Protein AF-A0A0C9W4B3-F1 (afdb_monomer)

Secondary structure (DSSP, 8-state):
-EE-SS-GGG----SS-B------PPEESTTS-EE-TTTT------PPPTT--SSEEEEEEEEEEGGGTTEEEEEEEEEE----SS------SS-B-TTTT---

InterPro domains:
  IPR005103 Auxiliary Activity family 9, catalytic domain [PF03443] (1-103)
  IPR049892 Auxiliary Activity family 9 [PTHR33353] (1-103)

Nearest PDB structures (foldseek):
  5tgc-assembly3_C  TM=1.964E-01  e=8.735E+00  Saccharomyces cerevisiae

Solvent-accessible surface area (backbone atoms only — not comparable to full-atom values): 7020 Å² total; per-residue (Å²): 58,27,74,47,97,63,63,59,90,82,53,92,68,76,51,71,48,36,24,86,81,77,82,85,73,70,49,66,53,93,83,77,43,79,44,60,89,71,68,88,65,91,79,88,87,81,75,79,70,88,49,57,49,84,47,40,29,44,38,68,49,75,53,79,47,73,94,52,72,90,53,80,51,74,51,77,44,84,46,78,57,80,82,73,99,57,94,32,78,58,77,78,73,70,55,34,29,73,83,72,67,63,83,129

Radius of gyration: 15.78 Å; Cα contacts (8 Å, |Δi|>4): 138; chains: 1; bounding box: 37×25×45 Å

Organism: Sphaerobolus stellatus (strain SS14) (NCBI:txid990650)

Structure (mmCIF, N/CA/C/O backbone):
data_AF-A0A0C9W4B3-F1
#
_entry.id   AF-A0A0C9W4B3-F1
#
loop_
_atom_site.group_PDB
_atom_site.id
_atom_site.type_symbol
_atom_site.label_atom_id
_atom_site.label_alt_id
_atom_site.label_comp_id
_atom_site.label_asym_id
_atom_site.label_entity_id
_atom_site.label_seq_id
_atom_site.pdbx_PDB_ins_code
_atom_site.Cartn_x
_atom_site.Cartn_y
_atom_site.Cartn_z
_atom_site.occupancy
_atom_site.B_iso_or_equiv
_atom_site.auth_seq_id
_atom_site.auth_comp_id
_atom_site.auth_asym_id
_atom_site.auth_atom_id
_atom_site.pdbx_PDB_model_num
ATOM 1 N N . MET A 1 1 ? -1.012 0.789 2.600 1.00 92.25 1 MET A N 1
ATOM 2 C CA . MET A 1 1 ? -1.838 0.215 3.683 1.00 92.25 1 MET A CA 1
ATOM 3 C C . MET A 1 1 ? -3.066 1.086 3.862 1.00 92.25 1 MET A C 1
ATOM 5 O O . MET A 1 1 ? -2.970 2.267 3.567 1.00 92.25 1 MET A O 1
ATOM 9 N N . ALA A 1 2 ? -4.179 0.533 4.336 1.00 93.44 2 ALA A N 1
ATOM 10 C CA . ALA A 1 2 ? -5.391 1.292 4.639 1.00 93.44 2 ALA A CA 1
ATOM 11 C C . ALA A 1 2 ? -5.998 0.819 5.962 1.00 93.44 2 ALA A C 1
ATOM 13 O O . ALA A 1 2 ? -6.082 -0.384 6.215 1.00 93.44 2 ALA A O 1
ATOM 14 N N . LYS A 1 3 ? -6.378 1.768 6.822 1.00 92.00 3 LYS A N 1
ATOM 15 C CA . LYS A 1 3 ? -7.040 1.497 8.105 1.00 92.00 3 LYS A CA 1
ATOM 16 C C . LYS A 1 3 ? -8.513 1.201 7.837 1.00 92.00 3 LYS A C 1
ATOM 18 O O . LYS A 1 3 ? -9.185 2.060 7.278 1.00 92.00 3 LYS A O 1
ATOM 23 N N . THR A 1 4 ? -9.021 0.043 8.260 1.00 89.75 4 THR A N 1
ATOM 24 C CA . THR A 1 4 ? -10.448 -0.267 8.060 1.00 89.75 4 THR A CA 1
ATOM 25 C C . THR A 1 4 ? -11.351 0.564 8.987 1.00 89.75 4 THR A C 1
ATOM 27 O O . THR A 1 4 ? -10.984 0.796 10.150 1.00 89.75 4 THR A O 1
ATOM 30 N N . PRO A 1 5 ? -12.542 0.994 8.524 1.00 90.19 5 PRO A N 1
ATOM 31 C CA . PRO A 1 5 ? -13.565 1.564 9.399 1.00 90.19 5 PRO A CA 1
ATOM 32 C C . PRO A 1 5 ? -14.201 0.520 10.338 1.00 90.19 5 PRO A C 1
ATOM 34 O O . PRO A 1 5 ? -14.685 0.888 11.410 1.00 90.19 5 PRO A O 1
ATOM 37 N N . GLY A 1 6 ? -14.172 -0.770 9.979 1.00 88.88 6 GLY A N 1
ATOM 38 C CA . GLY A 1 6 ? -14.890 -1.844 10.675 1.00 88.88 6 GLY A CA 1
ATOM 39 C C . GLY A 1 6 ? -14.158 -3.185 10.647 1.00 88.88 6 GLY A C 1
ATOM 40 O O . GLY A 1 6 ? -12.983 -3.261 10.992 1.00 88.88 6 GLY A O 1
ATOM 41 N N . ASN A 1 7 ? -14.856 -4.260 10.287 1.00 87.81 7 ASN A N 1
ATOM 42 C CA . ASN A 1 7 ? -14.216 -5.540 9.996 1.00 87.81 7 ASN A CA 1
ATOM 43 C C . ASN A 1 7 ? -13.590 -5.471 8.596 1.00 87.81 7 ASN A C 1
ATOM 45 O O . ASN A 1 7 ? -14.210 -4.995 7.649 1.00 87.81 7 ASN A O 1
ATOM 49 N N . VAL A 1 8 ? -12.343 -5.910 8.464 1.00 88.06 8 VAL A N 1
ATOM 50 C CA . VAL A 1 8 ? -11.597 -5.884 7.203 1.00 88.06 8 VAL A CA 1
ATOM 51 C C . VAL A 1 8 ? -12.191 -6.830 6.158 1.00 88.06 8 VAL A C 1
ATOM 53 O O . VAL A 1 8 ? -12.024 -6.581 4.974 1.00 88.06 8 VAL A O 1
ATOM 56 N N . ALA A 1 9 ? -12.902 -7.881 6.579 1.00 88.56 9 ALA A N 1
ATOM 57 C CA . ALA A 1 9 ? -13.545 -8.826 5.665 1.00 88.56 9 ALA A CA 1
ATOM 58 C C . ALA A 1 9 ? -14.729 -8.219 4.890 1.00 88.56 9 ALA A C 1
ATOM 60 O O . ALA A 1 9 ? -15.080 -8.728 3.830 1.00 88.56 9 ALA A O 1
ATOM 61 N N . ASP A 1 10 ? -15.314 -7.136 5.407 1.00 92.06 10 ASP A N 1
ATOM 62 C CA . ASP A 1 10 ? -16.539 -6.527 4.878 1.00 92.06 10 ASP A CA 1
ATOM 63 C C . ASP A 1 10 ? -16.257 -5.246 4.072 1.00 92.06 10 ASP A C 1
ATOM 65 O O . ASP A 1 10 ? -17.180 -4.509 3.726 1.00 92.06 10 ASP A O 1
ATOM 69 N N . TRP A 1 11 ? -14.984 -4.937 3.803 1.00 90.81 11 TRP A N 1
ATOM 70 C CA . TRP A 1 11 ? -14.573 -3.691 3.161 1.00 90.81 11 TRP A CA 1
ATOM 71 C C . TRP A 1 11 ? -13.568 -3.925 2.034 1.00 90.81 11 TRP A C 1
ATOM 73 O O . TRP A 1 11 ? -12.587 -4.648 2.191 1.00 90.81 11 TRP A O 1
ATOM 83 N N . ASP A 1 12 ? -13.798 -3.264 0.903 1.00 90.56 12 ASP A N 1
ATOM 84 C CA . ASP A 1 12 ? -13.012 -3.385 -0.328 1.00 90.56 12 ASP A CA 1
ATOM 85 C C . ASP A 1 12 ? -11.822 -2.415 -0.410 1.00 90.56 12 ASP A C 1
ATOM 87 O O . ASP A 1 12 ? -10.972 -2.542 -1.293 1.00 90.56 12 ASP A O 1
ATOM 91 N N . GLY A 1 13 ? -11.728 -1.464 0.522 1.00 91.25 13 GLY A N 1
ATOM 92 C CA . GLY A 1 13 ? -10.689 -0.440 0.510 1.00 91.25 13 GLY A CA 1
ATOM 93 C C . GLY A 1 13 ? -11.019 0.795 -0.331 1.00 91.25 13 GLY A C 1
ATOM 94 O O . GLY A 1 13 ? -10.092 1.521 -0.684 1.00 91.25 13 GLY A O 1
ATOM 95 N N . SER A 1 14 ? -12.288 1.039 -0.661 1.00 93.25 14 SER A N 1
ATOM 96 C CA . SER A 1 14 ? -12.752 2.268 -1.329 1.00 93.25 14 SER A CA 1
ATOM 97 C C . SER A 1 14 ? -12.476 3.554 -0.523 1.00 93.25 14 SER A C 1
ATOM 99 O O . SER A 1 14 ? -12.435 3.533 0.716 1.00 93.25 14 SER A O 1
ATOM 101 N N . GLY A 1 15 ? -12.300 4.679 -1.231 1.00 93.38 15 GLY A N 1
ATOM 102 C CA . GLY A 1 15 ? -12.041 6.016 -0.683 1.00 93.38 15 GLY A CA 1
ATOM 103 C C . GLY A 1 15 ? -10.564 6.406 -0.523 1.00 93.38 15 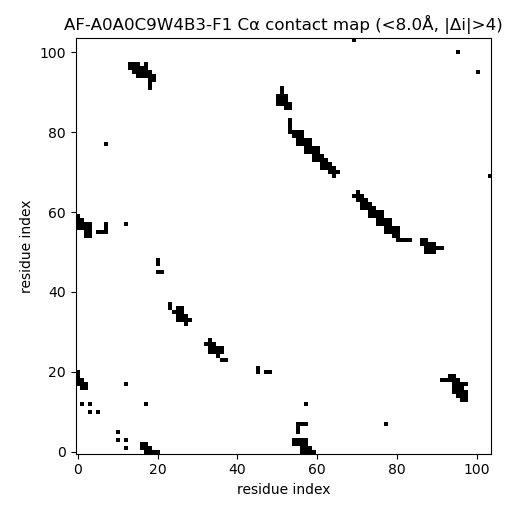GLY A C 1
ATOM 104 O O . GLY A 1 15 ? -9.645 5.609 -0.720 1.00 93.38 15 GLY A O 1
ATOM 105 N N . ASP A 1 16 ? -10.332 7.652 -0.094 1.00 94.88 16 ASP A N 1
ATOM 106 C CA . ASP A 1 16 ? -9.004 8.233 0.177 1.00 94.88 16 ASP A CA 1
ATOM 107 C C . ASP A 1 16 ? -8.399 7.721 1.494 1.00 94.88 16 ASP A C 1
ATOM 109 O O . ASP A 1 16 ? -8.272 8.427 2.502 1.00 94.88 16 ASP A O 1
ATOM 113 N N . VAL A 1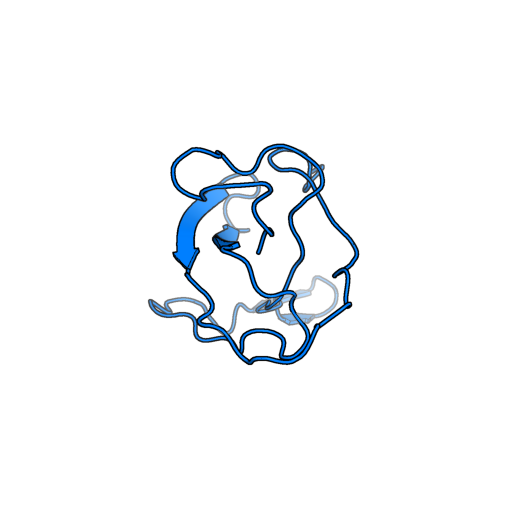 17 ? -8.043 6.440 1.512 1.00 94.38 17 VAL A N 1
ATOM 114 C CA . VAL A 1 17 ? -7.658 5.712 2.734 1.00 94.38 17 VAL A CA 1
ATOM 115 C C . VAL A 1 17 ? -6.269 5.091 2.667 1.00 94.38 17 VAL A C 1
ATOM 117 O O . VAL A 1 17 ? -5.727 4.682 3.703 1.00 94.38 17 VAL A O 1
ATOM 120 N N . TRP A 1 18 ? -5.686 4.995 1.473 1.00 94.38 18 TRP A N 1
ATOM 121 C CA . TRP A 1 18 ? -4.432 4.290 1.261 1.00 94.38 18 TRP A CA 1
ATOM 122 C C . TRP A 1 18 ? -3.242 5.203 1.493 1.00 94.38 18 TRP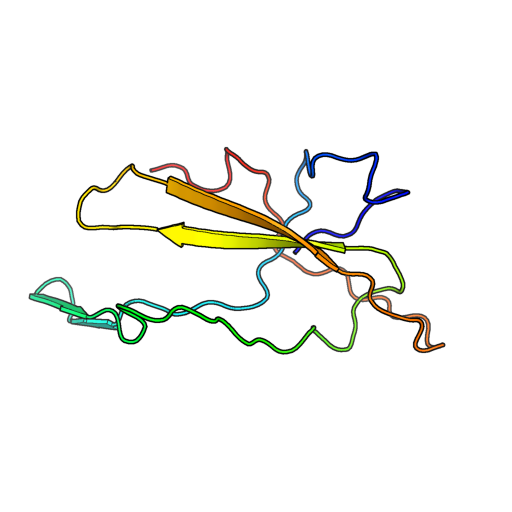 A C 1
ATOM 124 O O . TRP A 1 18 ? -3.077 6.210 0.820 1.00 94.38 18 TRP A O 1
ATOM 134 N N . PHE A 1 19 ? -2.355 4.801 2.395 1.00 94.62 19 PHE A N 1
ATOM 135 C CA . PHE A 1 19 ? -1.082 5.468 2.644 1.00 94.62 19 PHE A CA 1
ATOM 136 C C . PHE A 1 19 ? 0.089 4.531 2.330 1.00 94.62 19 PHE A C 1
ATOM 138 O O . PHE A 1 19 ? 0.032 3.313 2.562 1.00 94.62 19 PHE A O 1
ATOM 145 N N . LYS A 1 20 ? 1.174 5.088 1.791 1.00 93.38 20 LYS A N 1
ATOM 146 C CA . LYS A 1 20 ? 2.395 4.344 1.453 1.00 93.38 20 LYS A CA 1
ATOM 147 C C . LYS A 1 20 ? 3.212 4.068 2.719 1.00 93.38 20 LYS A C 1
ATOM 149 O O . LYS A 1 20 ? 3.329 4.925 3.586 1.00 93.38 20 LYS A O 1
ATOM 154 N N . VAL A 1 21 ? 3.776 2.865 2.824 1.00 92.94 21 VAL A N 1
ATOM 155 C CA . VAL A 1 21 ? 4.641 2.464 3.957 1.00 92.94 21 VAL A CA 1
ATOM 156 C C . VAL A 1 21 ? 6.005 1.943 3.523 1.00 92.94 21 VAL A C 1
ATOM 158 O O . VAL A 1 21 ? 6.923 1.875 4.332 1.00 92.94 21 VAL A O 1
ATOM 161 N N . HIS A 1 22 ? 6.138 1.560 2.256 1.00 92.81 22 HIS A N 1
ATOM 162 C CA . HIS A 1 22 ? 7.363 1.027 1.689 1.00 92.81 22 HIS A CA 1
ATOM 163 C C . HIS A 1 22 ? 7.347 1.207 0.170 1.00 92.81 22 HIS A C 1
ATOM 165 O O . HIS A 1 22 ? 6.275 1.180 -0.440 1.00 92.81 22 HIS A O 1
ATOM 171 N N . GLU A 1 23 ? 8.523 1.394 -0.421 1.00 92.62 23 GLU A N 1
ATOM 172 C CA . GLU A 1 23 ? 8.722 1.533 -1.860 1.00 92.62 23 GLU A CA 1
ATOM 173 C C . GLU A 1 23 ? 10.144 1.122 -2.225 1.00 92.62 23 GLU A C 1
ATOM 175 O O . GLU A 1 23 ? 11.098 1.485 -1.537 1.00 92.62 23 GLU A O 1
ATOM 180 N N . PHE A 1 24 ? 10.262 0.412 -3.343 1.00 90.31 24 PHE A N 1
ATOM 181 C CA . PHE A 1 24 ? 11.528 0.178 -4.015 1.00 90.31 24 PHE A CA 1
ATOM 182 C C . PHE A 1 24 ? 11.605 1.101 -5.229 1.00 90.31 24 PHE A C 1
ATOM 184 O O . PHE A 1 24 ? 10.919 0.850 -6.225 1.00 90.31 24 PHE A O 1
ATOM 191 N N . PRO A 1 25 ? 12.378 2.194 -5.154 1.00 88.81 25 PRO A N 1
ATOM 192 C CA . PRO A 1 25 ? 12.455 3.135 -6.253 1.00 88.81 25 PRO A CA 1
ATOM 193 C C . PRO A 1 25 ? 13.257 2.542 -7.412 1.00 88.81 25 PRO A C 1
ATOM 195 O O . PRO A 1 25 ? 14.193 1.761 -7.233 1.00 88.81 25 PRO A O 1
ATOM 198 N N . THR A 1 26 ? 12.917 2.975 -8.622 1.00 87.94 26 THR A N 1
ATOM 199 C CA . THR A 1 26 ? 13.773 2.747 -9.790 1.00 87.94 26 THR A CA 1
ATOM 200 C C . THR A 1 26 ? 15.005 3.639 -9.679 1.00 87.94 26 THR A C 1
ATOM 202 O O . THR A 1 26 ? 14.894 4.819 -9.339 1.00 87.94 26 THR A O 1
ATOM 205 N N . ILE A 1 27 ? 16.181 3.107 -10.002 1.00 90.81 27 ILE A N 1
ATOM 206 C CA . ILE A 1 27 ? 17.391 3.916 -10.142 1.00 90.81 27 ILE A CA 1
ATOM 207 C C . ILE A 1 27 ? 17.384 4.497 -11.551 1.00 90.81 27 ILE A C 1
ATOM 209 O O . ILE A 1 27 ? 17.383 3.757 -12.535 1.00 90.81 27 ILE A O 1
ATOM 213 N N . THR A 1 28 ? 17.375 5.824 -11.648 1.00 90.25 28 THR A N 1
ATOM 214 C CA . THR A 1 28 ? 17.377 6.535 -12.930 1.00 90.25 28 THR A CA 1
ATOM 215 C C . THR A 1 28 ? 18.666 7.330 -13.089 1.00 90.25 28 THR A C 1
ATOM 217 O O . THR A 1 28 ? 19.166 7.917 -12.129 1.00 90.25 28 THR A O 1
ATOM 220 N N . ASN A 1 29 ? 19.200 7.386 -14.308 1.00 88.94 29 ASN A N 1
ATOM 221 C CA . ASN A 1 29 ? 20.312 8.275 -14.642 1.00 88.94 29 ASN A CA 1
ATOM 222 C C . ASN A 1 29 ? 19.850 9.374 -15.601 1.00 88.94 29 ASN A C 1
ATOM 224 O O . ASN A 1 29 ? 20.174 9.345 -16.788 1.00 88.94 29 ASN A O 1
ATOM 228 N N . ARG A 1 30 ? 19.033 10.313 -15.107 1.00 87.50 30 ARG A N 1
ATOM 229 C CA . ARG A 1 30 ? 18.519 11.460 -15.888 1.00 87.50 30 ARG A CA 1
ATOM 230 C C . ARG A 1 30 ? 17.964 11.069 -17.273 1.00 87.50 30 ARG A C 1
ATOM 232 O O . ARG A 1 30 ? 18.198 11.759 -18.257 1.00 87.50 30 ARG A O 1
ATOM 239 N N . GLY A 1 31 ? 17.275 9.929 -17.356 1.00 80.31 31 GLY A N 1
ATOM 240 C CA . GLY A 1 31 ? 16.686 9.414 -18.599 1.00 80.31 31 GLY A CA 1
ATOM 241 C C . GLY A 1 31 ? 17.625 8.615 -19.513 1.00 80.31 31 GLY A C 1
ATOM 242 O O . GLY A 1 31 ? 17.157 8.053 -20.494 1.00 80.31 31 GLY A O 1
ATOM 243 N N . SER A 1 32 ? 18.919 8.502 -19.196 1.00 87.88 32 SER A N 1
ATOM 244 C CA . SER A 1 32 ? 19.864 7.687 -19.982 1.00 87.88 32 SER A CA 1
ATOM 245 C C . SER A 1 32 ? 19.806 6.192 -19.657 1.00 87.88 32 SER A C 1
ATOM 247 O O . SER A 1 32 ? 20.124 5.361 -20.503 1.00 87.88 32 SER A O 1
ATOM 249 N N . SER A 1 33 ? 19.394 5.834 -18.439 1.00 87.38 33 SER A N 1
ATOM 250 C CA . SER A 1 33 ? 19.182 4.446 -18.034 1.00 87.38 33 SER A CA 1
ATOM 251 C C . SER A 1 33 ? 18.169 4.328 -16.898 1.00 87.38 33 SER A C 1
ATOM 253 O O . SER A 1 33 ? 17.963 5.267 -16.118 1.00 87.38 33 SER A O 1
ATOM 255 N N . LEU A 1 34 ? 17.554 3.146 -16.824 1.00 87.38 34 LEU A N 1
ATOM 256 C CA . LEU A 1 34 ? 16.689 2.690 -15.743 1.00 87.38 34 LEU A CA 1
ATOM 257 C C . LEU A 1 34 ? 17.230 1.356 -15.225 1.00 87.38 34 LEU A C 1
ATOM 259 O O . LEU A 1 34 ? 17.524 0.460 -16.015 1.00 87.38 34 LEU A O 1
ATOM 263 N N . SER A 1 35 ? 17.346 1.221 -13.908 1.00 88.81 35 SER A N 1
ATOM 264 C CA . SER A 1 35 ? 17.662 -0.043 -13.244 1.00 88.81 35 SER A CA 1
ATOM 265 C C . SER A 1 35 ? 16.653 -0.307 -12.134 1.00 88.81 35 SER A C 1
ATOM 267 O O . SER A 1 35 ? 16.281 0.604 -11.392 1.00 88.81 35 SER A O 1
ATOM 269 N N . PHE A 1 36 ? 16.214 -1.560 -12.030 1.00 88.56 36 PHE A N 1
ATOM 270 C CA . PHE A 1 36 ? 15.234 -2.031 -11.057 1.00 88.56 36 PHE A CA 1
ATOM 271 C C . PHE A 1 36 ? 15.934 -3.024 -10.121 1.00 88.56 36 PHE A C 1
ATOM 273 O O . PHE A 1 36 ? 16.002 -4.209 -10.447 1.00 88.56 36 PHE A O 1
ATOM 280 N N . PRO A 1 37 ? 16.482 -2.571 -8.978 1.00 88.19 37 PRO A N 1
ATOM 281 C CA . PRO A 1 37 ? 17.284 -3.422 -8.090 1.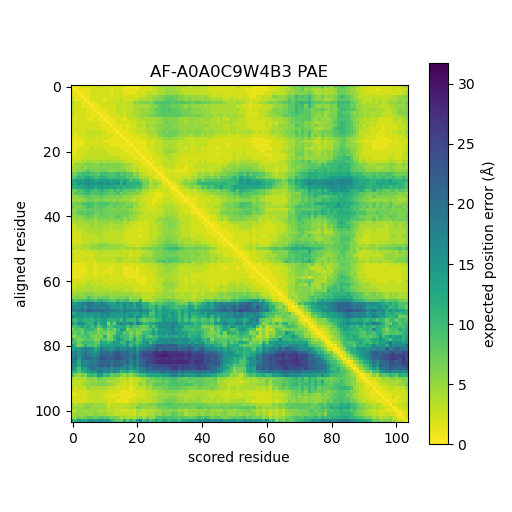00 88.19 37 PRO A CA 1
ATOM 282 C C . PRO A 1 37 ? 16.546 -4.672 -7.605 1.00 88.19 37 PRO A C 1
ATOM 284 O O . PRO A 1 37 ? 17.151 -5.716 -7.401 1.00 88.19 37 PRO A O 1
ATOM 287 N N . GLU A 1 38 ? 15.226 -4.566 -7.481 1.00 86.31 38 GLU A N 1
ATOM 288 C CA . GLU A 1 38 ? 14.344 -5.631 -7.009 1.00 86.31 38 GLU A CA 1
ATOM 289 C C . GLU A 1 38 ? 13.744 -6.471 -8.148 1.00 86.31 38 GLU A C 1
ATOM 291 O O . GLU A 1 38 ? 12.733 -7.157 -7.982 1.00 86.31 38 GLU A O 1
ATOM 296 N N . GLN A 1 39 ? 14.315 -6.413 -9.350 1.00 85.25 39 GLN A N 1
ATOM 297 C CA . GLN A 1 39 ? 13.851 -7.258 -10.442 1.00 85.25 39 GLN A CA 1
ATOM 298 C C . GLN A 1 39 ? 14.063 -8.740 -10.098 1.00 85.25 39 GLN A C 1
ATOM 300 O O . GLN A 1 39 ? 15.161 -9.174 -9.769 1.00 85.25 39 GLN A O 1
ATOM 305 N N . GLY A 1 40 ? 12.995 -9.535 -10.212 1.00 84.62 40 GLY A N 1
ATOM 306 C CA . GLY A 1 40 ? 13.042 -10.980 -9.972 1.00 84.62 40 GLY A CA 1
ATOM 307 C C . GLY A 1 40 ? 12.860 -11.405 -8.513 1.00 84.62 40 GLY A C 1
ATOM 308 O O . GLY A 1 40 ? 12.890 -12.605 -8.238 1.00 84.62 40 GLY A O 1
ATOM 309 N N . ILE A 1 41 ? 12.614 -10.478 -7.579 1.00 87.88 41 ILE A N 1
ATOM 310 C CA . ILE A 1 41 ? 12.264 -10.869 -6.210 1.00 87.88 41 ILE A CA 1
ATOM 311 C C . ILE A 1 41 ? 10.882 -11.525 -6.157 1.00 87.88 41 ILE A C 1
ATOM 313 O O . ILE A 1 41 ? 9.955 -11.166 -6.884 1.00 87.88 41 ILE A O 1
ATOM 317 N N . ASN A 1 42 ? 10.721 -12.467 -5.234 1.00 87.00 42 ASN A N 1
ATOM 318 C CA . ASN A 1 42 ? 9.449 -13.137 -4.960 1.00 87.00 42 ASN A CA 1
ATOM 319 C C . ASN A 1 42 ? 8.888 -12.815 -3.564 1.00 87.00 42 ASN A C 1
ATOM 321 O O . ASN A 1 42 ? 7.810 -13.295 -3.211 1.00 87.00 42 ASN A O 1
ATOM 325 N N . ARG A 1 43 ? 9.601 -12.008 -2.770 1.00 87.56 43 ARG A N 1
ATOM 326 C CA . ARG A 1 43 ? 9.227 -11.650 -1.401 1.00 87.56 43 ARG A CA 1
ATOM 327 C C . ARG A 1 43 ? 9.576 -10.198 -1.108 1.00 87.56 43 ARG A C 1
ATOM 329 O O . ARG A 1 43 ? 10.697 -9.778 -1.357 1.00 87.56 43 ARG A O 1
ATOM 336 N N . VAL A 1 44 ? 8.631 -9.484 -0.504 1.00 87.88 44 VAL A N 1
ATOM 337 C CA . VAL A 1 44 ? 8.819 -8.127 0.019 1.00 87.88 44 VAL A CA 1
ATOM 338 C C . VAL A 1 44 ? 8.697 -8.170 1.536 1.00 87.88 44 VAL A C 1
ATOM 340 O O . VAL A 1 44 ? 7.745 -8.748 2.062 1.00 87.88 44 VAL A O 1
ATOM 343 N N . THR A 1 45 ? 9.646 -7.544 2.227 1.00 91.06 45 THR A N 1
ATOM 344 C CA . THR A 1 45 ? 9.635 -7.385 3.684 1.00 91.06 45 THR A CA 1
ATOM 345 C C . THR A 1 45 ? 9.660 -5.899 4.001 1.00 91.06 45 THR A C 1
ATOM 347 O O . THR A 1 45 ? 10.498 -5.173 3.479 1.00 91.06 45 THR A O 1
ATOM 350 N N . PHE A 1 46 ? 8.767 -5.446 4.875 1.00 89.88 46 PHE A N 1
ATOM 351 C CA . PHE A 1 46 ? 8.745 -4.069 5.353 1.00 89.88 46 PHE A CA 1
ATOM 352 C C . PHE A 1 46 ? 8.378 -4.033 6.835 1.00 89.88 46 PHE A C 1
ATOM 354 O O . PHE A 1 46 ? 7.757 -4.957 7.362 1.00 89.88 46 PHE A O 1
ATOM 361 N N . THR A 1 47 ? 8.751 -2.947 7.503 1.00 90.25 47 THR A N 1
ATOM 362 C CA . THR A 1 47 ? 8.412 -2.717 8.908 1.00 90.25 47 THR A CA 1
ATOM 363 C C . THR A 1 47 ? 7.082 -1.982 8.997 1.00 90.25 47 THR A C 1
ATOM 365 O O . THR A 1 47 ? 6.896 -0.946 8.358 1.00 90.25 47 THR A O 1
ATOM 368 N N . ILE A 1 48 ? 6.157 -2.495 9.808 1.00 87.00 48 ILE A N 1
ATOM 369 C CA . ILE A 1 48 ? 4.899 -1.798 10.094 1.00 87.00 48 ILE A CA 1
ATOM 370 C C . ILE A 1 48 ? 5.225 -0.497 10.847 1.00 87.00 48 ILE A C 1
ATOM 372 O O . ILE A 1 48 ? 5.949 -0.555 11.847 1.00 87.00 48 ILE A O 1
ATOM 376 N N . PRO A 1 49 ? 4.713 0.673 10.410 1.00 87.00 49 PRO A N 1
ATOM 377 C CA . PRO A 1 49 ? 4.966 1.925 11.107 1.00 87.00 49 PRO A CA 1
ATOM 378 C C . PRO A 1 49 ? 4.540 1.823 12.578 1.00 87.00 49 PRO A C 1
ATOM 380 O O . PRO A 1 49 ? 3.410 1.422 12.867 1.00 87.00 49 PRO A O 1
ATOM 383 N N . PRO A 1 50 ? 5.410 2.197 13.531 1.00 81.81 50 PRO A N 1
ATOM 384 C CA . PRO A 1 50 ? 5.182 1.883 14.933 1.00 81.81 50 PRO A CA 1
ATOM 385 C C . PRO A 1 50 ? 3.972 2.617 15.506 1.00 81.81 50 PRO A C 1
ATOM 387 O O . PRO A 1 50 ? 3.371 2.110 16.434 1.00 81.81 50 PRO A O 1
ATOM 390 N N . ASN A 1 51 ? 3.590 3.787 14.983 1.00 82.81 51 ASN A N 1
ATOM 391 C CA . ASN A 1 51 ? 2.553 4.649 15.565 1.00 82.81 51 ASN A CA 1
ATOM 392 C C . ASN A 1 51 ? 1.160 4.496 14.936 1.00 82.81 51 ASN A C 1
ATOM 394 O O . ASN A 1 51 ? 0.313 5.370 15.120 1.00 82.81 51 ASN A O 1
ATOM 398 N N . LEU A 1 52 ? 0.897 3.396 14.229 1.00 85.56 52 LEU A N 1
ATOM 399 C CA . LEU A 1 52 ? -0.436 3.143 13.688 1.00 85.56 52 LEU A CA 1
ATOM 400 C C . LEU A 1 52 ? -1.472 2.919 14.806 1.00 85.56 52 LEU A C 1
ATOM 402 O O . LEU A 1 52 ? -1.163 2.243 15.786 1.00 85.56 52 LEU A O 1
ATOM 406 N N . PRO A 1 53 ? -2.691 3.476 14.679 1.00 84.44 53 PRO A N 1
ATOM 407 C CA . PRO A 1 53 ? -3.798 3.164 15.578 1.00 84.44 53 PRO A CA 1
ATOM 408 C C . PRO A 1 53 ? -4.110 1.661 15.628 1.00 84.44 53 PRO A C 1
ATOM 410 O O . PRO A 1 53 ? -4.075 0.989 14.601 1.00 84.44 53 PRO A O 1
ATOM 413 N N . ASP A 1 54 ? -4.519 1.149 16.788 1.00 83.69 54 ASP A N 1
ATOM 414 C CA . ASP A 1 54 ? -4.923 -0.257 16.926 1.00 83.69 54 ASP A CA 1
ATOM 415 C C . ASP A 1 54 ? -6.218 -0.534 16.135 1.00 83.69 54 ASP A C 1
ATOM 417 O O . ASP A 1 54 ? -7.316 -0.139 16.544 1.00 83.69 54 ASP A O 1
ATOM 421 N N . ARG A 1 55 ? -6.082 -1.174 14.965 1.00 84.88 55 ARG A N 1
ATOM 422 C CA . ARG A 1 55 ? -7.156 -1.581 14.037 1.00 84.88 55 ARG A CA 1
ATOM 423 C C . ARG A 1 55 ? -6.686 -2.713 13.118 1.00 84.88 55 ARG A C 1
ATOM 425 O O . ARG A 1 55 ? -5.513 -3.076 13.095 1.00 84.88 55 ARG A O 1
ATOM 432 N N . GLN A 1 56 ? -7.617 -3.254 12.334 1.00 89.25 56 GLN A N 1
ATOM 433 C CA . GLN A 1 56 ? -7.280 -4.101 11.192 1.00 89.25 56 GLN A CA 1
ATOM 434 C C . GLN A 1 56 ? -6.853 -3.229 9.998 1.00 89.25 56 GLN A C 1
ATOM 436 O O . GLN A 1 56 ? -7.261 -2.068 9.876 1.00 89.25 56 GLN A O 1
ATOM 441 N N . TYR A 1 57 ? -6.011 -3.775 9.125 1.00 91.75 57 TYR A N 1
ATOM 442 C CA . TYR A 1 57 ? -5.498 -3.044 7.973 1.00 91.75 57 TYR A CA 1
ATOM 443 C C . TYR A 1 57 ? -5.540 -3.900 6.710 1.00 91.75 57 TYR A C 1
ATOM 445 O O . TYR A 1 57 ? -5.205 -5.088 6.729 1.00 91.75 57 TYR A O 1
ATOM 453 N N . LEU A 1 58 ? -5.876 -3.259 5.592 1.00 93.12 58 LEU A N 1
ATOM 454 C CA . LEU A 1 58 ? -5.583 -3.788 4.266 1.00 93.12 58 LEU A CA 1
ATOM 455 C C . LEU A 1 58 ? -4.152 -3.424 3.873 1.00 93.12 58 LEU A C 1
ATOM 457 O O . LEU A 1 58 ? -3.687 -2.292 4.062 1.00 93.12 58 LEU A O 1
ATOM 461 N N . VAL A 1 59 ? -3.452 -4.382 3.278 1.00 92.25 59 VAL A N 1
ATOM 462 C CA . VAL A 1 59 ? -2.116 -4.200 2.715 1.00 92.25 59 VAL A CA 1
ATOM 463 C C . VAL A 1 59 ? -2.169 -4.504 1.231 1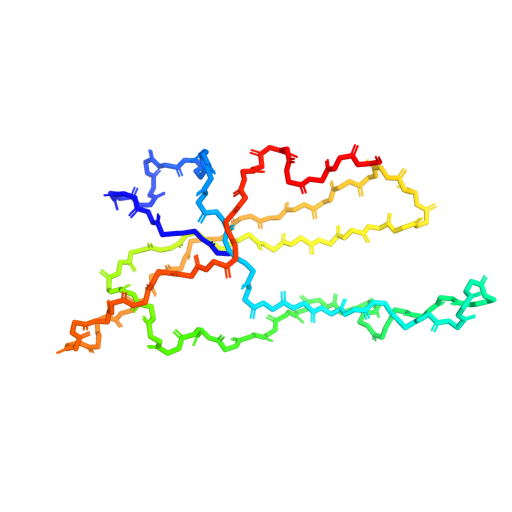.00 92.25 59 VAL A C 1
ATOM 465 O O . VAL A 1 59 ? -2.328 -5.645 0.818 1.00 92.25 59 VAL A O 1
ATOM 468 N N . ARG A 1 60 ? -2.013 -3.462 0.418 1.00 92.31 60 ARG A N 1
ATOM 469 C CA . ARG A 1 60 ? -1.912 -3.566 -1.035 1.00 92.31 60 ARG A CA 1
ATOM 470 C C . ARG A 1 60 ? -0.441 -3.649 -1.420 1.00 92.31 60 ARG A C 1
ATOM 472 O O . ARG A 1 60 ? 0.318 -2.723 -1.139 1.00 92.31 60 ARG A O 1
ATOM 479 N N . LEU A 1 61 ? -0.059 -4.767 -2.025 1.00 90.56 61 LEU A N 1
ATOM 480 C CA . LEU A 1 61 ? 1.225 -4.961 -2.687 1.00 90.56 61 LEU A CA 1
ATOM 481 C C . LEU A 1 61 ? 1.019 -4.727 -4.182 1.00 90.56 61 LEU A C 1
ATOM 483 O O . LEU A 1 61 ? 0.159 -5.359 -4.798 1.00 90.56 61 LEU A O 1
ATOM 487 N N . GLU A 1 62 ? 1.830 -3.861 -4.768 1.00 88.12 62 GLU A N 1
ATOM 488 C CA . GLU A 1 62 ? 1.758 -3.542 -6.186 1.00 88.12 62 GLU A CA 1
ATOM 489 C C . GLU A 1 62 ? 3.133 -3.641 -6.834 1.00 88.12 62 GLU A C 1
ATOM 491 O O . GLU A 1 62 ? 4.137 -3.208 -6.267 1.00 88.12 62 GLU A O 1
ATOM 496 N N . ASN A 1 63 ? 3.161 -4.224 -8.029 1.00 85.00 63 ASN A N 1
ATOM 497 C CA . ASN A 1 63 ? 4.311 -4.193 -8.914 1.00 85.00 63 ASN A CA 1
ATOM 498 C C . ASN A 1 63 ? 3.898 -3.485 -10.210 1.00 85.00 63 ASN A C 1
ATOM 500 O O . ASN A 1 63 ? 2.959 -3.916 -10.883 1.00 85.00 63 ASN A O 1
ATOM 504 N N . ILE A 1 64 ? 4.593 -2.393 -10.529 1.00 82.38 64 ILE A N 1
ATOM 505 C CA . ILE A 1 64 ? 4.314 -1.550 -11.693 1.00 82.38 64 ILE A CA 1
ATOM 506 C C . ILE A 1 64 ? 5.381 -1.841 -12.746 1.00 82.38 64 ILE A C 1
ATOM 508 O O . ILE A 1 64 ? 6.549 -1.486 -12.587 1.00 82.38 64 ILE A O 1
ATOM 512 N N . ALA A 1 65 ? 4.986 -2.519 -13.820 1.00 80.12 65 ALA A N 1
ATOM 513 C CA . ALA A 1 65 ? 5.879 -2.878 -14.910 1.00 80.12 65 ALA A CA 1
ATOM 514 C C . ALA A 1 65 ? 5.989 -1.725 -15.920 1.00 80.12 65 ALA A C 1
ATOM 516 O O . ALA A 1 65 ? 5.049 -1.452 -16.660 1.00 80.12 65 ALA A O 1
ATOM 517 N N . LEU A 1 66 ? 7.155 -1.077 -15.999 1.00 80.19 66 LEU A N 1
ATOM 518 C CA . LEU A 1 66 ? 7.350 0.071 -16.900 1.00 80.19 66 LEU A CA 1
ATOM 519 C C . LEU A 1 66 ? 7.654 -0.311 -18.361 1.00 80.19 66 LEU A C 1
ATOM 521 O O . LEU A 1 66 ? 7.527 0.530 -19.243 1.00 80.19 66 LEU A O 1
ATOM 525 N N . HIS A 1 67 ? 8.023 -1.568 -18.642 1.00 75.38 67 HIS A N 1
ATOM 526 C CA . HIS A 1 67 ? 8.285 -2.045 -20.013 1.00 75.38 67 HIS A CA 1
ATOM 527 C C . HIS A 1 67 ? 7.010 -2.161 -20.868 1.00 75.38 67 HIS A C 1
ATOM 529 O O . HIS A 1 67 ? 7.092 -2.206 -22.091 1.00 75.38 67 HIS A O 1
ATOM 535 N N . LEU A 1 68 ? 5.844 -2.180 -20.218 1.00 64.81 68 LEU A N 1
ATOM 536 C CA . LEU A 1 68 ? 4.515 -2.065 -20.814 1.00 64.81 68 LEU A CA 1
ATOM 537 C C . LEU A 1 68 ? 3.733 -1.039 -19.990 1.00 64.81 68 LEU A C 1
ATOM 539 O O . LEU A 1 68 ? 2.772 -1.393 -19.306 1.00 64.81 68 LEU A O 1
ATOM 543 N N . ALA A 1 69 ? 4.217 0.208 -19.973 1.00 63.72 69 ALA A N 1
ATOM 544 C CA . ALA A 1 69 ? 3.596 1.295 -19.220 1.00 63.72 69 ALA A CA 1
ATOM 545 C C . ALA A 1 69 ? 2.067 1.283 -19.433 1.00 63.72 69 ALA A C 1
ATOM 547 O O . ALA A 1 69 ? 1.595 1.368 -20.564 1.00 63.72 69 ALA A O 1
ATOM 548 N N . GLY A 1 70 ? 1.315 1.081 -18.343 1.00 57.03 70 GLY A N 1
ATOM 549 C CA . GLY A 1 70 ? -0.139 0.866 -18.360 1.00 57.03 70 GLY A CA 1
ATOM 550 C C . GLY A 1 70 ? -0.615 -0.522 -17.898 1.00 57.03 70 GLY A C 1
ATOM 551 O O . GLY A 1 70 ? -1.808 -0.692 -17.654 1.00 57.03 70 GLY A O 1
ATOM 552 N N . MET A 1 71 ? 0.274 -1.510 -17.720 1.00 58.97 71 MET A N 1
ATOM 553 C CA . MET A 1 71 ? -0.075 -2.811 -17.121 1.00 58.97 71 MET A CA 1
ATOM 554 C C . MET A 1 71 ? 0.164 -2.838 -15.606 1.00 58.97 71 MET A C 1
ATOM 556 O O . MET A 1 71 ? 1.299 -2.813 -15.127 1.00 58.97 71 MET A O 1
ATOM 560 N N . TRP A 1 72 ? -0.929 -2.971 -14.852 1.00 61.81 72 TRP A N 1
ATOM 561 C CA . TRP A 1 72 ? -0.938 -2.979 -13.388 1.00 61.81 72 TRP A CA 1
ATOM 562 C C . TRP A 1 72 ? -1.184 -4.388 -12.850 1.00 61.81 72 TRP A C 1
ATOM 564 O O . TRP A 1 72 ? -2.163 -5.042 -13.218 1.00 61.81 72 TRP A O 1
ATOM 574 N N . ARG A 1 73 ? -0.331 -4.868 -11.937 1.00 61.19 73 ARG A N 1
ATOM 575 C CA . ARG A 1 73 ? -0.598 -6.095 -11.170 1.00 61.19 73 ARG A CA 1
ATOM 576 C C . ARG A 1 73 ? -0.512 -5.782 -9.685 1.00 61.19 73 ARG A C 1
ATOM 578 O O . ARG A 1 73 ? 0.548 -5.424 -9.175 1.00 61.19 73 ARG A O 1
ATOM 585 N N . HIS A 1 74 ? -1.624 -5.965 -8.985 1.00 66.38 74 HIS A N 1
ATOM 586 C CA . HIS A 1 74 ? -1.694 -5.776 -7.544 1.00 66.38 74 HIS A CA 1
ATOM 587 C C . HIS A 1 74 ? -2.298 -7.001 -6.857 1.00 66.38 74 HIS A C 1
ATOM 589 O O . HIS A 1 74 ? -3.038 -7.783 -7.455 1.00 66.38 74 HIS A O 1
ATOM 595 N N . ARG A 1 75 ? -1.949 -7.176 -5.584 1.00 62.91 75 ARG A N 1
ATOM 596 C CA . ARG A 1 75 ? -2.584 -8.120 -4.663 1.00 62.91 75 ARG A CA 1
ATOM 597 C C . ARG A 1 75 ? -2.861 -7.408 -3.351 1.00 62.91 75 ARG A C 1
ATOM 599 O O . ARG A 1 75 ? -2.030 -6.632 -2.880 1.00 62.91 75 ARG A O 1
ATOM 606 N N . VAL A 1 76 ? -4.010 -7.695 -2.757 1.00 66.81 76 VAL A N 1
ATOM 607 C CA . VAL A 1 76 ? -4.405 -7.152 -1.458 1.00 66.81 76 VAL A CA 1
ATOM 608 C C . VAL A 1 76 ? -4.389 -8.279 -0.432 1.00 66.81 76 VAL A C 1
ATOM 610 O O . VAL A 1 76 ? -4.895 -9.369 -0.682 1.00 66.81 76 VAL A O 1
ATOM 613 N N . PHE A 1 77 ? -3.758 -8.018 0.705 1.00 73.56 77 PHE A N 1
ATOM 614 C CA . PHE A 1 77 ? -3.627 -8.923 1.837 1.00 73.56 77 PHE A CA 1
ATOM 615 C C . PHE A 1 77 ? -4.275 -8.303 3.074 1.00 73.56 77 PHE A C 1
ATOM 617 O O . PHE A 1 77 ? -4.217 -7.089 3.282 1.00 73.56 77 PHE A O 1
ATOM 624 N N . HIS A 1 78 ? -4.833 -9.153 3.929 1.00 66.81 78 HIS A N 1
ATOM 625 C CA . HIS A 1 78 ? -5.375 -8.765 5.226 1.00 66.81 78 HIS A CA 1
ATOM 626 C C . HIS A 1 78 ? -4.299 -8.958 6.289 1.00 66.81 78 HIS A C 1
ATOM 628 O O . HIS A 1 78 ? -3.799 -10.070 6.461 1.00 66.81 78 HIS A O 1
ATOM 634 N N . ILE A 1 79 ? -3.938 -7.893 7.004 1.00 70.56 79 ILE A N 1
ATOM 635 C CA . ILE A 1 79 ? -3.024 -7.995 8.142 1.00 70.56 79 ILE A CA 1
ATOM 636 C C . ILE A 1 79 ? -3.735 -7.457 9.379 1.00 70.56 79 ILE A C 1
ATOM 638 O O . ILE A 1 79 ? -4.195 -6.313 9.420 1.00 70.56 79 ILE A O 1
ATOM 642 N N . LEU A 1 80 ? -3.816 -8.300 10.406 1.00 63.00 80 LEU A N 1
ATOM 643 C CA . LEU A 1 80 ? -4.200 -7.876 11.743 1.00 63.00 80 LEU A CA 1
ATOM 644 C C . LEU A 1 80 ? -2.943 -7.345 12.438 1.00 63.00 80 LEU A C 1
ATOM 646 O O . LEU A 1 80 ? -1.953 -8.067 12.531 1.00 63.00 80 LEU A O 1
ATOM 650 N N . CYS A 1 81 ? -2.967 -6.105 12.923 1.00 62.44 81 CYS A N 1
ATOM 651 C CA . CYS A 1 81 ? -1.920 -5.612 13.812 1.00 62.44 81 CYS A CA 1
ATOM 652 C C . CYS A 1 81 ? -2.368 -5.909 15.253 1.00 62.44 81 CYS A C 1
ATOM 654 O 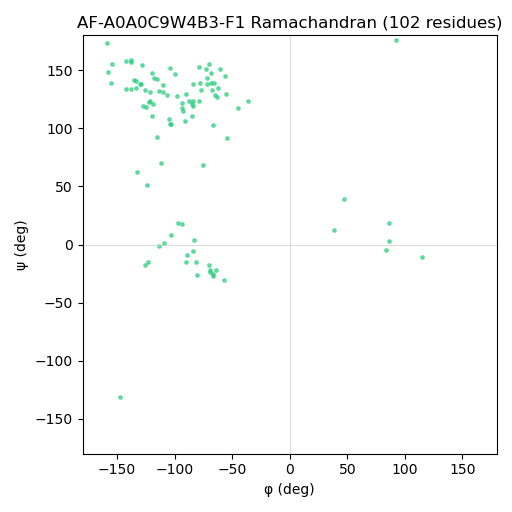O . CYS A 1 81 ? -3.326 -5.281 15.708 1.00 62.44 81 CYS A O 1
ATOM 656 N N . PRO A 1 82 ? -1.779 -6.898 15.951 1.00 47.62 82 PRO A N 1
ATOM 657 C CA . PRO A 1 82 ? -2.192 -7.221 17.307 1.00 47.62 82 PRO A CA 1
ATOM 658 C C . PRO A 1 82 ? -1.829 -6.089 18.279 1.00 47.62 82 PRO A C 1
ATOM 660 O O . PRO A 1 82 ? -0.755 -5.493 18.203 1.00 47.62 82 PRO A O 1
ATOM 663 N N . ASP A 1 83 ? -2.783 -5.833 19.172 1.00 47.62 83 ASP A N 1
ATOM 664 C CA . ASP A 1 83 ? -2.848 -4.816 20.223 1.00 47.62 83 ASP A CA 1
ATOM 665 C C . ASP A 1 83 ? -1.503 -4.523 20.918 1.00 47.62 83 ASP A C 1
ATOM 667 O O . ASP A 1 83 ? -0.858 -5.400 21.507 1.00 47.62 83 ASP A O 1
ATOM 671 N N . GLN A 1 84 ? -1.094 -3.253 20.885 1.00 48.09 84 GLN A N 1
ATOM 672 C CA . GLN A 1 84 ? 0.005 -2.734 21.695 1.00 48.09 84 GLN A CA 1
ATOM 673 C C . GLN A 1 84 ? -0.454 -1.538 22.537 1.00 48.09 84 GLN A C 1
ATOM 675 O O . GLN A 1 84 ? 0.231 -0.521 22.512 1.00 48.09 84 GLN A O 1
ATOM 680 N N . ARG A 1 85 ? -1.564 -1.659 23.294 1.00 45.91 85 ARG A N 1
ATOM 681 C CA . ARG A 1 85 ? -1.949 -0.964 24.561 1.00 45.91 85 ARG A CA 1
ATOM 682 C C . ARG A 1 85 ? -1.615 0.529 24.749 1.00 45.91 85 ARG A C 1
ATOM 684 O O . ARG A 1 85 ? -1.717 1.063 25.854 1.00 45.91 85 ARG A O 1
ATOM 691 N N . ARG A 1 86 ? -1.227 1.249 23.708 1.00 54.00 86 ARG A N 1
ATOM 692 C CA . ARG A 1 86 ? -0.918 2.673 23.716 1.00 54.00 86 ARG A CA 1
ATOM 693 C C . ARG A 1 86 ? -1.751 3.274 22.613 1.00 54.00 86 ARG A C 1
ATOM 695 O O . ARG A 1 86 ? -1.589 2.925 21.453 1.00 54.00 86 ARG A O 1
ATOM 702 N N . ARG A 1 87 ? -2.628 4.201 22.994 1.00 55.25 87 ARG A N 1
ATOM 703 C CA . ARG A 1 87 ? -3.440 5.015 22.091 1.00 55.25 87 ARG A CA 1
ATOM 704 C C . ARG A 1 87 ? -2.524 5.727 21.093 1.00 55.25 87 ARG A C 1
ATOM 706 O O . ARG A 1 87 ? -1.996 6.799 21.370 1.00 55.25 87 ARG A O 1
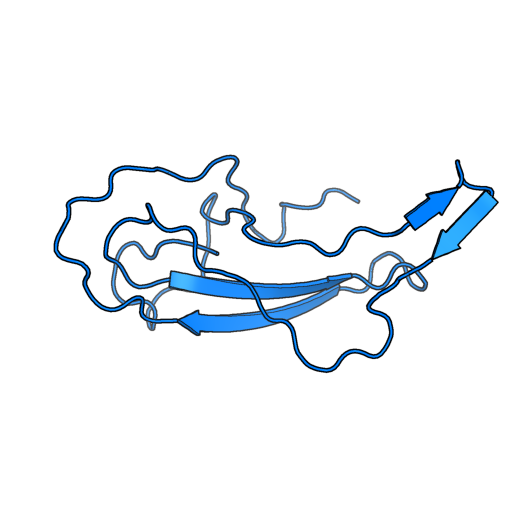ATOM 713 N N . ARG A 1 88 ? -2.294 5.091 19.951 1.00 62.62 88 ARG A N 1
ATOM 714 C CA . ARG A 1 88 ? -1.479 5.595 18.853 1.00 62.62 88 ARG A CA 1
ATOM 715 C C . ARG A 1 88 ? -2.361 6.482 17.977 1.00 62.62 88 ARG A C 1
ATOM 717 O O . ARG A 1 88 ? -3.419 6.059 17.519 1.00 62.62 88 ARG A O 1
ATOM 724 N N . THR A 1 89 ? -1.972 7.746 17.835 1.00 64.94 89 THR A N 1
ATOM 725 C CA . THR A 1 89 ? -2.816 8.814 17.271 1.00 64.94 89 THR A CA 1
ATOM 726 C C . THR A 1 89 ? -2.375 9.281 15.891 1.00 64.94 89 THR A C 1
ATOM 728 O O . THR A 1 89 ? -2.994 10.199 15.360 1.00 64.94 89 THR A O 1
ATOM 731 N N . SER A 1 90 ? -1.320 8.703 15.302 1.00 74.25 90 SER A N 1
ATOM 732 C CA . SER A 1 90 ? -0.881 9.169 13.987 1.00 74.25 90 SER A CA 1
ATOM 733 C C . SER A 1 90 ? -1.921 8.823 12.927 1.00 74.25 90 SER A C 1
ATOM 735 O O . SER A 1 90 ? -2.393 7.685 12.868 1.00 74.25 90 SER A O 1
ATOM 737 N N . ASP A 1 91 ? -2.250 9.809 12.099 1.00 83.56 91 ASP A N 1
ATOM 738 C CA . ASP A 1 91 ? -3.005 9.623 10.871 1.00 83.56 91 ASP A CA 1
ATOM 739 C C . ASP A 1 91 ? -2.020 9.715 9.698 1.00 83.56 91 ASP A C 1
ATOM 741 O O . ASP A 1 91 ? -1.535 10.810 9.410 1.00 83.56 91 ASP A O 1
ATOM 745 N N . PRO A 1 92 ? -1.628 8.588 9.078 1.00 86.25 92 PRO A N 1
ATOM 746 C CA . PRO A 1 92 ? -0.664 8.604 7.987 1.00 86.25 92 PRO A CA 1
ATOM 747 C C . PRO A 1 92 ? -1.191 9.396 6.791 1.00 86.25 92 PRO A C 1
ATOM 749 O O . PRO A 1 92 ? -2.334 9.212 6.374 1.00 86.25 92 PRO A O 1
ATOM 752 N N . GLN A 1 93 ? -0.333 10.247 6.238 1.00 87.69 93 GLN A N 1
ATOM 753 C CA . 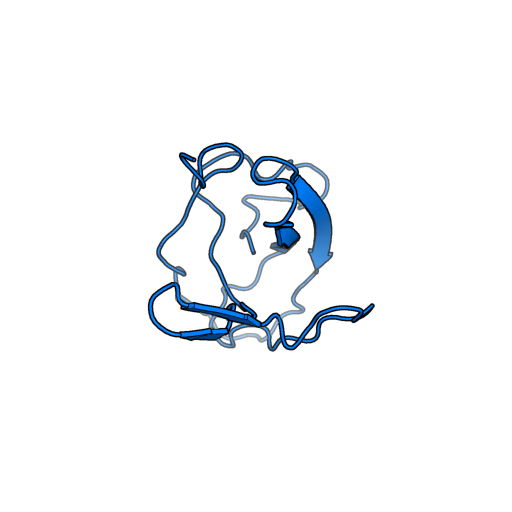GLN A 1 93 ? -0.609 11.111 5.094 1.00 87.69 93 GLN A CA 1
ATOM 754 C C . GLN A 1 93 ? 0.609 11.109 4.151 1.00 87.69 93 GLN A C 1
ATOM 756 O O . GLN A 1 93 ? 1.724 10.850 4.617 1.00 87.69 93 GLN A O 1
ATOM 761 N N . PRO A 1 94 ? 0.441 11.423 2.855 1.00 93.00 94 PRO A N 1
ATOM 762 C CA . PRO A 1 94 ? -0.835 11.625 2.163 1.00 93.00 94 PRO A CA 1
ATOM 763 C C . PRO A 1 94 ? -1.612 10.312 1.986 1.00 93.00 94 PRO A C 1
ATOM 765 O O . PRO A 1 94 ? -1.018 9.227 1.965 1.00 93.00 94 PRO A O 1
ATOM 768 N N . LYS A 1 95 ? -2.938 10.423 1.859 1.00 94.12 95 LYS A N 1
ATOM 769 C CA . LYS A 1 95 ? -3.819 9.317 1.471 1.00 94.12 95 LYS A CA 1
ATOM 770 C C . LYS A 1 95 ? -4.263 9.458 0.023 1.00 94.12 95 LYS A C 1
ATOM 772 O O . LYS A 1 95 ? -4.333 10.570 -0.490 1.00 94.12 95 LYS A O 1
ATOM 777 N N . VAL A 1 96 ? -4.541 8.322 -0.601 1.00 95.00 96 VAL A N 1
ATOM 778 C CA . VAL A 1 96 ? -5.056 8.224 -1.968 1.00 95.00 96 VAL A CA 1
ATOM 779 C C . VAL A 1 96 ? -6.151 7.165 -2.051 1.00 95.00 96 VAL A C 1
ATOM 781 O O . VAL A 1 96 ? -6.201 6.248 -1.221 1.00 95.00 96 VAL A O 1
ATOM 784 N N . GLU A 1 97 ? -6.984 7.273 -3.076 1.00 94.25 97 GLU A N 1
ATOM 785 C CA . GLU A 1 97 ? -7.947 6.265 -3.509 1.00 94.25 97 GLU A CA 1
ATOM 786 C C . GLU A 1 97 ? -7.412 5.461 -4.702 1.00 94.25 97 GLU A C 1
ATOM 788 O O . GLU A 1 97 ? -6.690 5.983 -5.543 1.00 94.25 97 GLU A O 1
ATOM 793 N N . PHE A 1 98 ? -7.761 4.178 -4.800 1.00 89.94 98 PHE A N 1
ATOM 794 C CA . PHE A 1 98 ? -7.534 3.384 -6.011 1.00 89.94 98 PHE A CA 1
ATOM 795 C C . PHE A 1 98 ? -8.885 3.087 -6.674 1.00 89.94 98 PHE A C 1
ATOM 797 O O . PHE A 1 98 ? -9.807 2.706 -5.955 1.00 89.94 98 PHE A O 1
ATOM 804 N N . PRO A 1 99 ? -9.002 3.187 -8.014 1.00 85.56 99 PRO A N 1
ATOM 805 C CA . PRO A 1 99 ? -7.911 3.237 -9.000 1.00 85.56 99 PRO A CA 1
ATOM 806 C C . PRO A 1 99 ? -7.262 4.612 -9.267 1.00 85.56 99 PRO A C 1
ATOM 808 O O . PRO A 1 99 ? -6.245 4.646 -9.953 1.00 85.56 99 PRO A O 1
ATOM 811 N N . ASP A 1 100 ? -7.756 5.711 -8.699 1.00 84.44 100 ASP A N 1
ATOM 812 C CA . ASP A 1 100 ? -7.403 7.073 -9.149 1.00 84.44 100 ASP A CA 1
ATOM 813 C C . ASP A 1 100 ? -6.090 7.663 -8.588 1.00 84.44 100 ASP A C 1
ATOM 815 O O . ASP A 1 100 ? -5.716 8.794 -8.897 1.00 84.44 100 ASP A O 1
ATOM 819 N N . ALA A 1 101 ? -5.331 6.895 -7.805 1.00 87.88 101 ALA A N 1
ATOM 820 C CA . ALA A 1 101 ? -4.050 7.324 -7.238 1.00 87.88 101 ALA A CA 1
ATOM 821 C C . ALA A 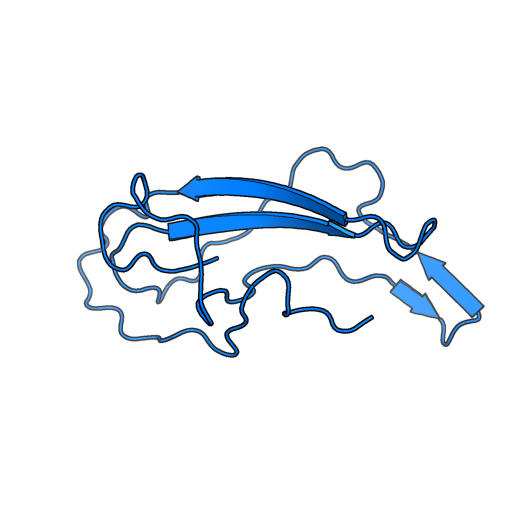1 101 ? -2.962 7.613 -8.289 1.00 87.88 101 ALA A C 1
ATOM 823 O O . ALA A 1 101 ? -1.982 8.297 -7.983 1.00 87.88 101 ALA A O 1
ATOM 824 N N . TYR A 1 102 ? -3.087 7.053 -9.497 1.00 84.62 102 TYR A N 1
ATOM 825 C CA . TYR A 1 102 ? -2.149 7.246 -10.602 1.00 84.62 102 TYR A CA 1
ATOM 826 C C . TYR A 1 102 ? -2.889 7.809 -11.809 1.00 84.62 102 TYR A C 1
ATOM 828 O O . TYR A 1 102 ? -3.813 7.183 -12.316 1.00 84.62 102 TYR A O 1
ATOM 836 N N . THR A 1 103 ? -2.455 8.969 -12.296 1.00 78.38 103 THR A N 1
ATOM 837 C CA . THR A 1 103 ? -3.139 9.670 -13.392 1.00 78.38 103 THR A CA 1
ATOM 838 C C . THR A 1 103 ? -2.639 9.296 -14.786 1.00 78.38 103 THR A C 1
ATOM 840 O O . THR A 1 103 ? -3.352 9.569 -15.744 1.00 78.38 103 THR A O 1
ATOM 843 N N . GLY A 1 104 ? -1.474 8.637 -14.890 1.00 62.75 104 GLY A N 1
ATOM 844 C CA . GLY A 1 104 ? -0.872 8.240 -16.173 1.00 62.75 104 GLY A CA 1
ATOM 845 C C . GLY A 1 104 ? -0.373 9.403 -17.020 1.00 62.75 104 GLY A C 1
ATOM 846 O O . GLY A 1 104 ? -0.920 10.520 -16.906 1.00 62.75 104 GLY A O 1
#

Foldseek 3Di:
DFFDPDDPVVDDQFDQGDFDQDDQDWDDDPPPDTDRPCPPDPDDDGDDDPLDAQGKDKDKDWDQDPVPHPDTDIDIDTDHDDDDPDGRDDDHDDTDGPPVPDDD

Mean predicted aligned error: 6.92 Å

pLDDT: mean 82.2, std 12.73, range [45.91, 95.0]

Sequence (104 aa):
MAKTPGNVADWDGSGDVWFKVHEFPTITNRGSSLSFPEQGINRVTFTIPPNLPDRQYLVRLENIALHLAGMWRHRVFHILCPDQRRRRTSDPQPKVEFPDAYTG